Protein AF-A0A2D4FF39-F1 (afdb_monomer_lite)

Structure (mmCIF, N/CA/C/O backbone):
data_AF-A0A2D4FF39-F1
#
_entry.id   AF-A0A2D4FF39-F1
#
loop_
_atom_site.group_PDB
_atom_site.id
_atom_site.type_symbol
_atom_site.label_atom_id
_atom_site.label_alt_id
_atom_site.label_comp_id
_atom_site.label_asym_id
_atom_site.label_entity_id
_atom_site.label_seq_id
_atom_site.pdbx_PDB_ins_code
_atom_site.Cartn_x
_atom_site.Cartn_y
_atom_site.Cartn_z
_atom_site.occupancy
_atom_site.B_iso_or_equiv
_atom_site.auth_seq_id
_atom_site.auth_comp_id
_atom_site.auth_asym_id
_atom_site.auth_atom_id
_atom_site.pdbx_PDB_model_num
ATOM 1 N N . ASP A 1 1 ? 32.925 10.478 -16.847 1.00 73.31 1 ASP A N 1
ATOM 2 C CA . ASP A 1 1 ? 31.816 11.128 -17.567 1.00 73.31 1 ASP A CA 1
ATOM 3 C C . ASP A 1 1 ? 30.484 10.902 -16.828 1.00 73.31 1 ASP A C 1
ATOM 5 O O . ASP A 1 1 ? 29.995 9.779 -16.775 1.00 73.31 1 ASP A O 1
ATOM 9 N N . ARG A 1 2 ? 29.942 11.929 -16.147 1.00 81.75 2 ARG A N 1
ATOM 10 C CA . ARG A 1 2 ? 28.745 11.820 -15.269 1.00 81.75 2 ARG A CA 1
ATOM 11 C C . ARG A 1 2 ? 27.420 11.831 -16.035 1.00 81.75 2 ARG A C 1
ATOM 13 O O . ARG A 1 2 ? 26.413 11.395 -15.476 1.00 81.75 2 ARG A O 1
ATOM 20 N N . SER A 1 3 ? 27.384 12.368 -17.252 1.00 87.56 3 SER A N 1
ATOM 21 C CA . SER A 1 3 ? 26.170 12.416 -18.077 1.00 87.56 3 SER A CA 1
ATOM 22 C C . SER A 1 3 ? 25.870 11.037 -18.662 1.00 87.56 3 SER A C 1
ATOM 24 O O . SER A 1 3 ? 24.734 10.573 -18.560 1.00 87.56 3 SER A O 1
ATOM 26 N N . LEU A 1 4 ? 26.904 10.344 -19.148 1.00 90.94 4 LEU A N 1
ATOM 27 C CA . LEU A 1 4 ? 26.823 8.980 -19.669 1.00 90.94 4 LEU A CA 1
ATOM 28 C C . LEU A 1 4 ? 26.285 7.992 -18.620 1.00 90.94 4 LEU A C 1
ATOM 30 O O . LEU A 1 4 ? 25.346 7.247 -18.890 1.00 90.94 4 LEU A O 1
ATOM 34 N N . LEU A 1 5 ? 26.802 8.054 -17.387 1.00 89.25 5 LEU A N 1
ATOM 35 C CA . LEU A 1 5 ? 26.321 7.227 -16.274 1.00 89.25 5 LEU A CA 1
ATOM 36 C C . LEU A 1 5 ? 24.836 7.482 -15.964 1.00 89.25 5 LEU A C 1
ATOM 38 O O . LEU A 1 5 ? 24.069 6.549 -15.737 1.00 89.25 5 LEU A O 1
ATOM 42 N N . ARG A 1 6 ? 24.405 8.748 -15.987 1.00 89.62 6 ARG A N 1
ATOM 43 C CA . ARG A 1 6 ? 23.008 9.123 -15.719 1.00 89.62 6 ARG A CA 1
ATOM 44 C C . ARG A 1 6 ? 22.067 8.631 -16.821 1.00 89.62 6 ARG A C 1
ATOM 46 O O . ARG A 1 6 ? 20.959 8.193 -16.519 1.00 89.62 6 ARG A O 1
ATOM 53 N N . ALA A 1 7 ? 22.503 8.699 -18.079 1.00 90.81 7 ALA A N 1
ATOM 54 C CA . ALA A 1 7 ? 21.768 8.152 -19.214 1.00 90.81 7 ALA A CA 1
ATOM 55 C C . ALA A 1 7 ? 21.638 6.626 -19.102 1.00 90.81 7 ALA A C 1
ATOM 57 O O . ALA A 1 7 ? 20.535 6.100 -19.221 1.00 90.81 7 ALA A O 1
ATOM 58 N N . PHE A 1 8 ? 22.730 5.936 -18.764 1.00 92.44 8 PHE A N 1
ATOM 59 C CA . PHE A 1 8 ? 22.737 4.488 -18.567 1.00 92.44 8 PHE A CA 1
ATOM 60 C C . PHE A 1 8 ? 21.773 4.041 -17.458 1.00 92.44 8 PHE A C 1
ATOM 62 O O . PHE A 1 8 ? 20.947 3.158 -17.683 1.00 92.44 8 PHE A O 1
ATOM 69 N N . ILE A 1 9 ? 21.805 4.698 -16.291 1.00 93.38 9 ILE A N 1
ATOM 70 C CA . ILE A 1 9 ? 20.891 4.398 -15.176 1.00 93.38 9 ILE A CA 1
ATOM 71 C C . ILE A 1 9 ? 19.428 4.572 -15.601 1.00 93.38 9 ILE A C 1
ATOM 73 O O . ILE A 1 9 ? 18.595 3.721 -15.299 1.00 93.38 9 ILE A O 1
ATOM 77 N N . ARG A 1 10 ? 19.095 5.641 -16.337 1.00 92.69 10 ARG A N 1
ATOM 78 C CA . ARG A 1 10 ? 17.724 5.859 -16.831 1.00 92.69 10 ARG A CA 1
ATOM 79 C C . ARG A 1 10 ? 17.273 4.737 -17.761 1.00 92.69 10 ARG A C 1
ATOM 81 O O . ARG A 1 10 ? 16.187 4.201 -17.565 1.00 92.69 10 ARG A O 1
ATOM 88 N N . THR A 1 11 ? 18.108 4.357 -18.726 1.00 95.75 11 THR A N 1
ATOM 89 C CA . THR A 1 11 ? 17.808 3.256 -19.652 1.00 95.75 11 THR A CA 1
ATOM 90 C C . THR A 1 11 ? 17.615 1.939 -18.904 1.00 95.75 11 THR A C 1
ATOM 92 O O . THR A 1 11 ? 16.654 1.218 -19.163 1.00 95.75 11 THR A O 1
ATOM 95 N N . TYR A 1 12 ? 18.474 1.653 -17.926 1.00 93.44 12 TYR A N 1
ATOM 96 C CA . TYR A 1 12 ? 18.381 0.454 -17.097 1.00 93.44 12 TYR A CA 1
ATOM 97 C C . TYR A 1 12 ? 17.078 0.401 -16.285 1.00 93.44 12 TYR A C 1
ATOM 99 O O . TYR A 1 12 ? 16.386 -0.616 -16.283 1.00 93.44 12 TYR A O 1
ATOM 107 N N . LEU A 1 13 ? 16.682 1.512 -15.655 1.00 92.50 13 LEU A N 1
ATOM 108 C CA . LEU A 1 13 ? 15.427 1.591 -14.901 1.00 92.50 13 LEU A CA 1
ATOM 109 C C . LEU A 1 13 ? 14.193 1.413 -15.797 1.00 92.50 13 LEU A C 1
ATOM 111 O O . LEU A 1 13 ? 13.226 0.763 -15.392 1.00 92.50 13 LEU A O 1
ATOM 115 N N . VAL A 1 14 ? 14.225 1.948 -17.021 1.00 94.88 14 VAL A N 1
ATOM 116 C CA . VAL A 1 14 ? 13.168 1.719 -18.019 1.00 94.88 14 VAL A CA 1
ATOM 117 C C . VAL A 1 14 ? 13.114 0.243 -18.416 1.00 94.88 14 VAL A C 1
ATOM 119 O O . VAL A 1 14 ? 12.032 -0.339 -18.415 1.00 94.88 14 VAL A O 1
ATOM 122 N N . ALA A 1 15 ? 14.261 -0.387 -18.678 1.00 94.19 15 ALA A N 1
ATOM 123 C CA . ALA A 1 15 ? 14.330 -1.805 -19.024 1.00 94.19 15 ALA A CA 1
ATOM 124 C C . ALA A 1 15 ? 13.785 -2.703 -17.899 1.00 94.19 15 ALA A C 1
ATOM 126 O O . ALA A 1 15 ? 12.990 -3.603 -18.167 1.00 94.19 15 ALA A O 1
ATOM 127 N N . ILE A 1 16 ? 14.124 -2.415 -16.635 1.00 92.69 16 ILE A N 1
ATOM 128 C CA . ILE A 1 16 ? 13.558 -3.120 -15.474 1.00 92.69 16 ILE A CA 1
ATOM 129 C C . ILE A 1 16 ? 12.042 -2.958 -15.424 1.00 92.69 16 ILE A C 1
ATOM 131 O O . ILE A 1 16 ? 11.333 -3.937 -15.197 1.00 92.69 16 ILE A O 1
ATOM 135 N N . ARG A 1 17 ? 11.533 -1.734 -15.614 1.00 92.19 17 ARG A N 1
ATOM 136 C CA . ARG A 1 17 ? 10.088 -1.484 -15.601 1.00 92.19 17 ARG A CA 1
ATOM 137 C C . ARG A 1 17 ? 9.389 -2.333 -16.659 1.00 92.19 17 ARG A C 1
ATOM 139 O O . ARG A 1 17 ? 8.428 -3.018 -16.329 1.00 92.19 17 ARG A O 1
ATOM 146 N N . VAL A 1 18 ? 9.897 -2.330 -17.891 1.00 94.69 18 VAL A N 1
ATOM 147 C CA . VAL A 1 18 ? 9.340 -3.125 -18.995 1.00 94.69 18 VAL A CA 1
ATOM 148 C C . VAL A 1 18 ? 9.379 -4.617 -18.665 1.00 94.69 18 VAL A C 1
ATOM 150 O O . VAL A 1 18 ? 8.354 -5.286 -18.772 1.00 94.69 18 VAL A O 1
ATOM 153 N N . ALA A 1 19 ? 10.516 -5.133 -18.194 1.00 93.94 19 ALA A N 1
ATOM 154 C CA . ALA A 1 19 ? 10.659 -6.541 -17.831 1.00 93.94 19 ALA A CA 1
ATOM 155 C C . ALA A 1 19 ? 9.685 -6.958 -16.714 1.00 93.94 19 ALA A C 1
ATOM 157 O O . ALA A 1 19 ? 9.027 -7.994 -16.821 1.00 93.94 19 ALA A O 1
ATOM 158 N N . LYS A 1 20 ? 9.534 -6.127 -15.672 1.00 89.50 20 LYS A N 1
ATOM 159 C CA . LYS A 1 20 ? 8.567 -6.356 -14.587 1.00 89.50 20 LYS A CA 1
ATOM 160 C C . LYS A 1 20 ? 7.130 -6.359 -15.110 1.00 89.50 20 LYS A C 1
ATOM 162 O O . LYS A 1 20 ? 6.377 -7.269 -14.777 1.00 89.50 20 LYS A O 1
ATOM 167 N N . CYS A 1 21 ? 6.759 -5.387 -15.945 1.00 90.38 21 CYS A N 1
ATOM 168 C CA . CYS A 1 21 ? 5.430 -5.334 -16.555 1.00 90.38 21 CYS A CA 1
ATOM 169 C C . CYS A 1 21 ? 5.131 -6.602 -17.363 1.00 90.38 21 CYS A C 1
ATOM 171 O O . CYS A 1 21 ? 4.088 -7.212 -17.158 1.00 90.38 21 CYS A O 1
ATOM 173 N N . VAL A 1 22 ? 6.055 -7.043 -18.222 1.00 94.88 22 VAL A N 1
ATOM 174 C CA . VAL A 1 22 ? 5.888 -8.274 -19.015 1.00 94.88 22 VAL A CA 1
ATOM 175 C C . VAL A 1 22 ? 5.701 -9.495 -18.111 1.00 94.88 22 VAL A C 1
ATOM 177 O O . VAL A 1 22 ? 4.775 -10.278 -18.316 1.00 94.88 22 VAL A O 1
ATOM 180 N N . HIS A 1 23 ? 6.541 -9.640 -17.084 1.00 91.19 23 HIS A N 1
ATOM 181 C CA . HIS A 1 23 ? 6.488 -10.768 -16.157 1.00 91.19 23 HIS A CA 1
ATOM 182 C C . HIS A 1 23 ? 5.155 -10.855 -15.402 1.00 91.19 23 HIS A C 1
ATOM 184 O O . HIS A 1 23 ? 4.512 -11.906 -15.391 1.00 91.19 23 HIS A O 1
ATOM 190 N N . PHE A 1 24 ? 4.714 -9.754 -14.789 1.00 87.38 24 PHE A N 1
ATOM 191 C CA . PHE A 1 24 ? 3.484 -9.761 -14.001 1.00 87.38 24 PHE A CA 1
ATOM 192 C C . PHE A 1 24 ? 2.232 -9.860 -14.869 1.00 87.38 24 PHE A C 1
ATOM 194 O O . PHE A 1 24 ? 1.307 -10.569 -14.485 1.00 87.38 24 PHE A O 1
ATOM 201 N N . SER A 1 25 ? 2.214 -9.253 -16.059 1.00 91.00 25 SER A N 1
ATOM 202 C CA . SER A 1 25 ? 1.116 -9.447 -17.014 1.00 91.00 25 SER A CA 1
ATOM 203 C C . SER A 1 25 ? 0.972 -10.916 -17.418 1.00 91.00 25 SER A C 1
ATOM 205 O O . SER A 1 25 ? -0.142 -11.438 -17.433 1.00 91.00 25 SER A O 1
ATOM 207 N N . ALA A 1 26 ? 2.085 -11.615 -17.671 1.00 92.81 26 ALA A N 1
ATOM 208 C CA . ALA A 1 26 ? 2.062 -13.046 -17.969 1.00 92.81 26 ALA A CA 1
ATOM 209 C C . ALA A 1 26 ? 1.559 -13.885 -16.777 1.00 92.81 26 ALA A C 1
ATOM 211 O O . ALA A 1 26 ? 0.771 -14.812 -16.965 1.00 92.81 26 ALA A O 1
ATOM 212 N N . LEU A 1 27 ? 1.962 -13.546 -15.546 1.00 88.62 27 LEU A N 1
ATOM 213 C CA . LEU A 1 27 ? 1.478 -14.217 -14.334 1.00 88.62 27 LEU A CA 1
ATOM 214 C C . LEU A 1 27 ? -0.018 -13.992 -14.082 1.00 88.62 27 LEU A C 1
ATOM 216 O O . LEU A 1 27 ? -0.705 -14.930 -13.685 1.00 88.62 27 LEU A O 1
ATOM 220 N N . ILE A 1 28 ? -0.523 -12.777 -14.312 1.00 89.94 28 ILE A N 1
ATOM 221 C CA . ILE A 1 28 ? -1.949 -12.450 -14.173 1.00 89.94 28 ILE A CA 1
ATOM 222 C C . ILE A 1 28 ? -2.766 -13.244 -15.196 1.00 89.94 28 ILE A C 1
ATOM 224 O O . ILE A 1 28 ? -3.713 -13.921 -14.805 1.00 89.94 28 ILE A O 1
ATOM 228 N N . ALA A 1 29 ? -2.358 -13.235 -16.470 1.00 91.56 29 ALA A N 1
ATOM 229 C CA . ALA A 1 29 ? -3.029 -13.996 -17.526 1.00 91.56 29 ALA A CA 1
ATOM 230 C C . ALA A 1 29 ? -3.032 -15.509 -17.235 1.00 91.56 29 ALA A C 1
ATOM 232 O O . ALA A 1 29 ? -4.046 -16.182 -17.385 1.00 91.56 29 ALA A O 1
ATOM 233 N N . SER A 1 30 ? -1.918 -16.051 -16.732 1.00 89.19 30 SER A N 1
ATOM 234 C CA . SER A 1 30 ? -1.812 -17.463 -16.327 1.00 89.19 30 SER A CA 1
ATOM 235 C C . SER A 1 30 ? -2.722 -17.828 -15.140 1.00 89.19 30 SER A C 1
ATOM 237 O O . SER A 1 30 ? -3.105 -18.988 -14.972 1.00 89.19 30 SER A O 1
ATOM 239 N N . ALA A 1 31 ? -3.083 -16.849 -14.308 1.00 89.50 31 ALA A N 1
ATOM 240 C CA . ALA A 1 31 ? -3.871 -17.037 -13.095 1.00 89.50 31 ALA A CA 1
ATOM 241 C C . ALA A 1 31 ? -5.362 -16.679 -13.245 1.00 89.50 31 ALA A C 1
ATOM 243 O O . ALA A 1 31 ? -6.090 -16.803 -12.261 1.00 89.50 31 ALA A O 1
ATOM 244 N N . GLU A 1 32 ? -5.826 -16.273 -14.431 1.00 85.81 32 GLU A N 1
ATOM 245 C CA . GLU A 1 32 ? -7.163 -15.701 -14.677 1.00 85.81 32 GLU A CA 1
ATOM 246 C C . GLU A 1 32 ? -8.321 -16.563 -14.135 1.00 85.81 32 GLU A C 1
ATOM 248 O O . GLU A 1 32 ? -9.264 -16.052 -13.537 1.00 85.81 32 GLU A O 1
ATOM 253 N N . SER A 1 33 ? -8.209 -17.889 -14.236 1.00 89.44 33 SER A N 1
ATOM 254 C CA . SER A 1 33 ? -9.208 -18.852 -13.742 1.00 89.44 33 SER A CA 1
ATOM 255 C C . SER A 1 33 ? -8.946 -19.367 -12.318 1.00 89.44 33 SER A C 1
ATOM 257 O O . SER A 1 33 ? -9.626 -20.275 -11.838 1.00 89.44 33 SER A O 1
ATOM 259 N N . ARG A 1 34 ? -7.938 -18.827 -11.620 1.00 90.44 34 ARG A N 1
ATOM 260 C CA . ARG A 1 34 ? -7.455 -19.307 -10.314 1.00 90.44 34 ARG A CA 1
ATOM 261 C C . ARG A 1 34 ? -7.408 -18.152 -9.305 1.00 90.44 34 ARG A C 1
ATOM 263 O O . ARG A 1 34 ? -6.324 -17.622 -9.044 1.00 90.44 34 ARG A O 1
ATOM 270 N N . PRO A 1 35 ? -8.534 -17.819 -8.642 1.00 85.88 35 PRO A N 1
ATOM 271 C CA . PRO A 1 35 ? -8.635 -16.668 -7.738 1.00 85.88 35 PRO A CA 1
ATOM 272 C C . PRO A 1 35 ? -7.524 -16.610 -6.680 1.00 85.88 35 PRO A C 1
ATOM 274 O O . PRO A 1 35 ? -6.889 -15.578 -6.489 1.00 85.88 35 PRO A O 1
ATOM 277 N N . ALA A 1 36 ? -7.188 -17.741 -6.049 1.00 85.56 36 ALA A N 1
ATOM 278 C CA . ALA A 1 36 ? -6.113 -17.801 -5.053 1.00 85.56 36 ALA A CA 1
ATOM 279 C C . ALA A 1 36 ? -4.716 -17.471 -5.622 1.00 85.56 36 ALA A C 1
ATOM 281 O O . ALA A 1 36 ? -3.862 -16.956 -4.901 1.00 85.56 36 ALA A O 1
ATOM 282 N N . ALA A 1 37 ? -4.453 -17.787 -6.894 1.00 84.94 37 ALA A N 1
ATOM 283 C CA . ALA A 1 37 ? -3.199 -17.438 -7.557 1.00 84.94 37 ALA A CA 1
ATOM 284 C C . ALA A 1 37 ? -3.162 -15.948 -7.921 1.00 84.94 37 ALA A C 1
ATOM 286 O O . ALA A 1 37 ? -2.149 -15.303 -7.657 1.00 84.94 37 ALA A O 1
ATOM 287 N N . LEU A 1 38 ? -4.278 -15.392 -8.404 1.00 89.31 38 LEU A N 1
ATOM 288 C CA . LEU A 1 38 ? -4.435 -13.952 -8.632 1.00 89.31 38 LEU A CA 1
ATOM 289 C C . LEU A 1 38 ? -4.169 -13.148 -7.357 1.00 89.31 38 LEU A C 1
ATOM 291 O O . LEU A 1 38 ? -3.335 -12.250 -7.372 1.00 89.31 38 LEU A O 1
ATOM 295 N N . PHE A 1 39 ? -4.774 -13.524 -6.224 1.00 86.88 39 PHE A N 1
ATOM 296 C CA . PHE A 1 39 ? -4.525 -12.845 -4.947 1.00 86.88 39 PHE A CA 1
ATOM 297 C C . PHE A 1 39 ? -3.047 -12.868 -4.535 1.00 86.88 39 PHE A C 1
ATOM 299 O O . PHE A 1 39 ? -2.551 -11.879 -3.997 1.00 86.88 39 PHE A O 1
ATOM 306 N N . ARG A 1 40 ? -2.315 -13.958 -4.805 1.00 84.75 40 ARG A N 1
ATOM 307 C CA . ARG A 1 40 ? -0.866 -14.017 -4.546 1.00 84.75 40 ARG A CA 1
ATOM 308 C C . ARG A 1 40 ? -0.079 -13.081 -5.461 1.00 84.75 40 ARG A C 1
ATOM 310 O O . ARG A 1 40 ? 0.791 -12.376 -4.965 1.00 84.75 40 ARG A O 1
ATOM 317 N N . VAL A 1 41 ? -0.396 -13.048 -6.756 1.00 85.38 41 VAL A N 1
ATOM 318 C CA . VAL A 1 41 ? 0.267 -12.163 -7.730 1.00 85.38 41 VAL A CA 1
ATOM 319 C C . VAL A 1 41 ? 0.014 -10.693 -7.383 1.00 85.38 41 VAL A C 1
ATOM 321 O 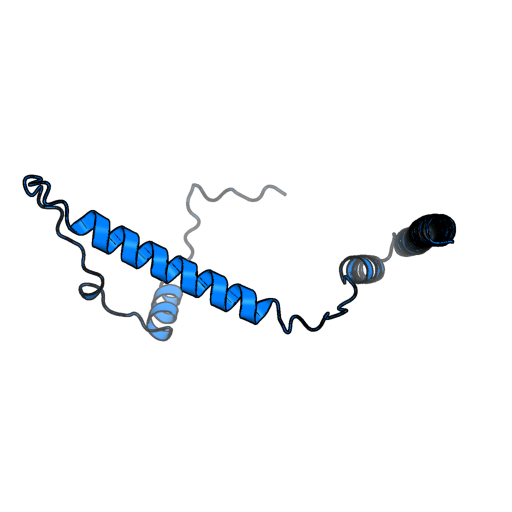O . VAL A 1 41 ? 0.965 -9.922 -7.271 1.00 85.38 41 VAL A O 1
ATOM 324 N N . THR A 1 42 ? -1.236 -10.320 -7.099 1.00 84.12 42 THR A N 1
ATOM 325 C CA . THR A 1 42 ? -1.608 -8.968 -6.658 1.00 84.12 42 THR A CA 1
ATOM 326 C C . THR A 1 42 ? -0.935 -8.600 -5.340 1.00 84.12 42 THR A C 1
ATOM 328 O O . THR A 1 42 ? -0.411 -7.499 -5.198 1.00 84.12 42 THR A O 1
ATOM 331 N N . ARG A 1 43 ? -0.859 -9.528 -4.378 1.00 82.75 43 ARG A N 1
ATOM 332 C CA . ARG A 1 43 ? -0.143 -9.286 -3.121 1.00 82.75 43 ARG A CA 1
ATOM 333 C C . ARG A 1 43 ? 1.351 -9.054 -3.341 1.00 82.75 43 ARG A C 1
ATOM 335 O O . ARG A 1 43 ? 1.904 -8.188 -2.680 1.00 82.75 43 ARG A O 1
ATOM 342 N N . SER A 1 44 ? 2.000 -9.784 -4.244 1.00 79.94 44 SER A N 1
ATOM 343 C CA . SER A 1 44 ? 3.416 -9.569 -4.576 1.00 79.94 44 SER A CA 1
ATOM 344 C C . SER A 1 44 ? 3.674 -8.241 -5.295 1.00 79.94 44 SER A C 1
ATOM 346 O O . SER A 1 44 ? 4.768 -7.705 -5.180 1.00 79.94 44 SER A O 1
ATOM 348 N N . LEU A 1 45 ? 2.680 -7.701 -6.006 1.00 79.62 45 LEU A N 1
ATOM 349 C CA . LEU A 1 45 ? 2.731 -6.359 -6.599 1.00 79.62 45 LEU A CA 1
ATOM 350 C C . LEU A 1 45 ? 2.542 -5.248 -5.557 1.00 79.62 45 LEU A C 1
ATOM 352 O O . LEU A 1 45 ? 3.167 -4.197 -5.659 1.00 79.62 45 LEU A O 1
ATOM 356 N N . LEU A 1 46 ? 1.664 -5.478 -4.576 1.00 80.06 46 LEU A N 1
ATOM 357 C CA . LEU A 1 46 ? 1.338 -4.519 -3.514 1.00 80.06 46 LEU A CA 1
ATOM 358 C C . LEU A 1 46 ? 2.324 -4.545 -2.349 1.00 80.06 46 LEU A C 1
ATOM 360 O O . LEU A 1 46 ? 2.479 -3.538 -1.662 1.00 80.06 46 LEU A O 1
ATOM 364 N N . LYS A 1 47 ? 3.000 -5.675 -2.124 1.00 70.50 47 LYS A N 1
ATOM 365 C CA . LYS A 1 47 ? 4.205 -5.717 -1.305 1.00 70.50 47 LYS A CA 1
ATOM 366 C C . LYS A 1 47 ? 5.288 -4.965 -2.069 1.00 70.50 47 LYS A C 1
ATOM 368 O O . LYS A 1 47 ? 6.104 -5.564 -2.765 1.00 70.50 47 LYS A O 1
ATOM 373 N N . GLY A 1 48 ? 5.270 -3.639 -1.935 1.00 58.91 48 GLY A N 1
ATOM 374 C CA . GLY A 1 48 ? 6.476 -2.848 -2.093 1.00 58.91 48 GLY A CA 1
ATOM 375 C C . GLY A 1 48 ? 7.570 -3.564 -1.320 1.00 58.91 48 GLY A C 1
ATOM 376 O O . GLY A 1 48 ? 7.316 -4.077 -0.229 1.00 58.91 48 GLY A O 1
ATOM 377 N N . GLU A 1 49 ? 8.727 -3.705 -1.953 1.00 51.31 49 GLU A N 1
ATOM 378 C CA . GLU A 1 49 ? 9.951 -4.137 -1.302 1.00 51.31 49 GLU A CA 1
ATOM 379 C C . GLU A 1 49 ? 9.962 -3.478 0.082 1.00 51.31 49 GLU A C 1
ATOM 381 O O . GLU A 1 49 ? 10.100 -2.259 0.178 1.00 51.31 49 GLU A O 1
ATOM 386 N N . GLU A 1 50 ? 9.751 -4.248 1.154 1.00 50.69 50 GLU A N 1
ATOM 387 C CA . GLU A 1 50 ? 10.104 -3.801 2.497 1.00 50.69 50 GLU A CA 1
ATOM 388 C C . GLU A 1 50 ? 11.634 -3.813 2.561 1.00 50.69 50 GLU A C 1
ATOM 390 O O . GLU A 1 50 ? 12.258 -4.484 3.375 1.00 50.69 50 GLU A O 1
ATOM 395 N N . VAL A 1 51 ? 12.267 -3.052 1.665 1.00 48.91 51 VAL A N 1
ATOM 396 C CA . VAL A 1 51 ? 13.466 -2.330 2.020 1.00 48.91 51 VAL A CA 1
ATOM 397 C C . VAL A 1 51 ? 12.953 -1.326 3.033 1.00 48.91 51 VAL A C 1
ATOM 399 O O . VAL A 1 51 ? 12.581 -0.201 2.705 1.00 48.91 51 VAL A O 1
ATOM 402 N N . GLY A 1 52 ? 12.864 -1.779 4.282 1.00 48.47 52 GLY A N 1
ATOM 403 C CA . GLY A 1 52 ? 13.062 -0.882 5.392 1.00 48.47 52 GLY A CA 1
ATOM 404 C C . GLY A 1 52 ? 14.416 -0.242 5.142 1.00 48.47 52 GLY A C 1
ATOM 405 O O . GLY A 1 52 ? 15.447 -0.777 5.541 1.00 48.47 52 GLY A O 1
ATOM 406 N N . GLU A 1 53 ? 14.425 0.888 4.431 1.00 52.34 53 GLU A N 1
ATOM 407 C CA . GLU A 1 53 ? 15.441 1.881 4.708 1.00 52.34 53 GLU A CA 1
ATOM 408 C C . GLU A 1 53 ? 15.445 2.018 6.228 1.00 52.34 53 GLU A C 1
ATOM 410 O O . GLU A 1 53 ? 14.360 2.094 6.822 1.00 52.34 53 GLU A O 1
ATOM 415 N N . PRO A 1 54 ? 16.612 2.008 6.886 1.00 49.69 54 PRO A N 1
ATOM 416 C CA . PRO A 1 54 ? 16.661 2.427 8.266 1.00 49.69 54 PRO A CA 1
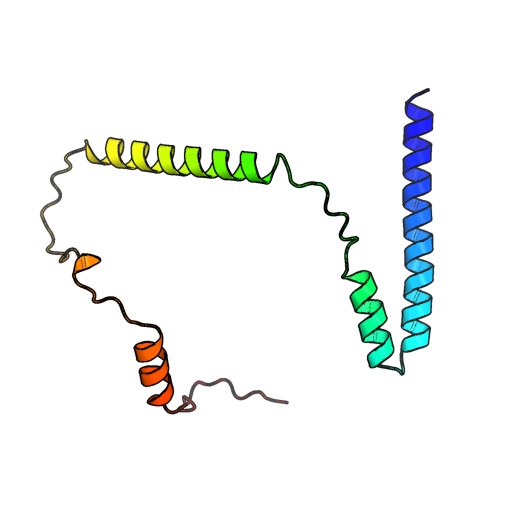ATOM 417 C C . PRO A 1 54 ? 16.028 3.819 8.294 1.00 49.69 54 PRO A C 1
ATOM 419 O O . PRO A 1 54 ? 16.632 4.794 7.861 1.00 49.69 54 PRO A O 1
ATOM 422 N N . LEU A 1 55 ? 14.792 3.925 8.783 1.00 55.62 55 LEU A N 1
ATOM 423 C CA . LEU A 1 55 ? 14.136 5.208 9.043 1.00 55.62 55 LEU A CA 1
ATOM 424 C C . LEU A 1 55 ? 14.804 5.929 10.227 1.00 55.62 55 LEU A C 1
ATOM 426 O O . LEU A 1 55 ? 14.271 6.912 10.732 1.00 55.62 55 LEU A O 1
ATOM 430 N N . GLN A 1 56 ? 15.961 5.429 10.662 1.00 55.25 56 GLN A N 1
ATOM 431 C CA . GLN A 1 56 ? 16.855 6.028 11.623 1.00 55.25 56 GLN A CA 1
ATOM 432 C C . GLN A 1 56 ? 17.340 7.365 11.059 1.00 55.25 56 GLN A C 1
ATOM 434 O O . GLN A 1 56 ? 18.064 7.412 10.066 1.00 55.25 56 GLN A O 1
ATOM 439 N N . GLY A 1 57 ? 16.855 8.447 11.656 1.00 59.62 57 GLY A N 1
ATOM 440 C CA . GLY A 1 57 ? 16.999 9.818 11.184 1.00 59.62 57 GLY A CA 1
ATOM 441 C C . GLY A 1 57 ? 15.646 10.474 10.913 1.00 59.62 57 GLY A C 1
ATOM 442 O O . GLY A 1 57 ? 15.372 11.538 11.453 1.00 59.62 57 GLY A O 1
ATOM 443 N N . ARG A 1 58 ? 14.746 9.830 10.150 1.00 67.81 58 ARG A N 1
ATOM 444 C CA . ARG A 1 58 ? 13.443 10.437 9.799 1.00 67.81 58 ARG A CA 1
ATOM 445 C C . ARG A 1 58 ? 12.459 10.446 10.964 1.00 67.81 58 ARG A C 1
ATOM 447 O O . ARG A 1 58 ? 11.667 11.377 11.074 1.00 67.81 58 ARG A O 1
ATOM 454 N N . ALA A 1 59 ? 12.461 9.402 11.793 1.00 77.38 59 ALA A N 1
ATOM 455 C CA . ALA A 1 59 ? 11.559 9.324 12.939 1.00 77.38 59 ALA A CA 1
ATOM 456 C C . ALA A 1 59 ? 11.944 10.357 14.005 1.00 77.38 59 ALA A C 1
ATOM 458 O O . ALA A 1 59 ? 11.080 11.051 14.529 1.00 77.38 59 ALA A O 1
ATOM 459 N N . GLU A 1 60 ? 13.238 10.510 14.270 1.00 85.38 60 GLU A N 1
ATOM 460 C CA . GLU A 1 60 ? 13.774 11.493 15.207 1.00 85.38 60 GLU A CA 1
ATOM 461 C C . GLU A 1 60 ? 13.559 12.927 14.701 1.00 85.38 60 GLU A C 1
ATOM 463 O O . GLU A 1 60 ? 13.096 13.776 15.460 1.00 85.38 60 GLU A O 1
ATOM 468 N N . GLU A 1 61 ? 13.793 13.189 13.409 1.00 84.06 61 GLU A N 1
ATOM 469 C CA . GLU A 1 61 ? 13.470 14.475 12.771 1.00 84.06 61 GLU A CA 1
ATOM 470 C C . GLU A 1 61 ? 11.971 14.792 12.843 1.00 84.06 61 GLU A C 1
ATOM 472 O O . GLU A 1 61 ? 11.587 15.928 13.120 1.00 84.06 61 GLU A O 1
ATOM 477 N N . PHE A 1 62 ? 11.109 13.793 12.639 1.00 85.62 62 PHE A N 1
ATOM 478 C CA . PHE A 1 62 ? 9.661 13.956 12.750 1.00 85.62 62 PHE A CA 1
ATOM 479 C C . PHE A 1 62 ? 9.217 14.238 14.190 1.00 85.62 62 PHE A C 1
ATOM 481 O O . PHE A 1 62 ? 8.386 15.118 14.415 1.00 85.62 62 PHE A O 1
ATOM 488 N N . VAL A 1 63 ? 9.789 13.538 15.174 1.00 89.81 63 VAL A N 1
ATOM 489 C CA . VAL A 1 63 ? 9.529 13.778 16.602 1.00 89.81 63 VAL A CA 1
ATOM 490 C C . VAL A 1 63 ? 9.976 15.183 17.003 1.00 89.81 63 VAL A C 1
ATOM 492 O O . VAL A 1 63 ? 9.233 15.879 17.701 1.00 89.81 63 VAL A O 1
ATOM 495 N N . GLN A 1 64 ? 11.143 15.626 16.531 1.00 90.56 64 GLN A N 1
ATOM 496 C CA . GLN A 1 64 ? 11.634 16.977 16.791 1.00 90.56 64 GLN A CA 1
ATOM 497 C C . GLN A 1 64 ? 10.724 18.026 16.143 1.00 90.56 64 GLN A C 1
ATOM 499 O O . GLN A 1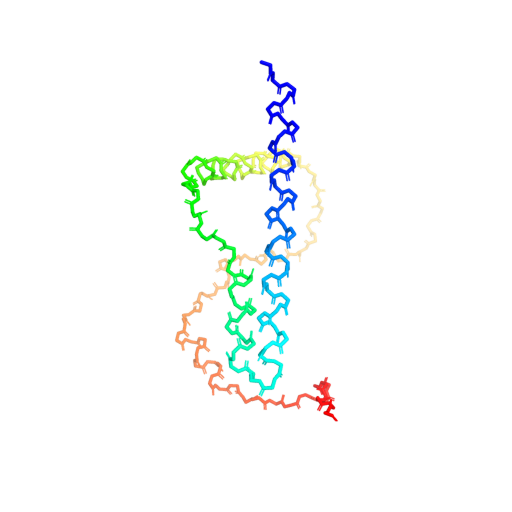 64 ? 10.252 18.928 16.828 1.00 90.56 64 GLN A O 1
ATOM 504 N N . PHE A 1 65 ? 10.378 17.852 14.865 1.00 91.88 65 PHE A N 1
ATOM 505 C CA . PHE A 1 65 ? 9.457 18.736 14.150 1.00 91.88 65 PHE A CA 1
ATOM 506 C C . PHE A 1 65 ? 8.095 18.856 14.849 1.00 91.88 65 PHE A C 1
ATOM 508 O O . PHE A 1 65 ? 7.565 19.959 14.999 1.00 91.88 65 PHE A O 1
ATOM 515 N N . LEU A 1 66 ? 7.520 17.736 15.300 1.00 93.44 66 LEU A N 1
ATOM 516 C CA . LEU A 1 66 ? 6.259 17.747 16.041 1.00 93.44 66 LEU A CA 1
ATOM 517 C C . LEU A 1 66 ? 6.391 18.474 17.381 1.00 93.44 66 LEU A C 1
ATOM 519 O O . LEU A 1 66 ? 5.510 19.258 17.736 1.00 93.44 66 LEU A O 1
ATOM 523 N N . SER A 1 67 ? 7.483 18.243 18.108 1.00 95.31 67 SER A N 1
ATOM 524 C CA . SER A 1 67 ? 7.745 18.892 19.398 1.00 95.31 67 SER A CA 1
ATOM 525 C C . SER A 1 67 ? 7.890 20.408 19.244 1.00 95.31 67 SER A C 1
ATOM 527 O O . SER A 1 67 ? 7.276 21.171 19.996 1.00 95.31 67 SER A O 1
ATOM 529 N N . ASP A 1 68 ? 8.621 20.848 18.219 1.00 95.44 68 ASP A N 1
ATOM 530 C CA . ASP A 1 68 ? 8.791 22.262 17.883 1.00 95.44 68 ASP A CA 1
ATOM 531 C C . ASP A 1 68 ? 7.444 22.891 17.507 1.00 95.44 68 ASP A C 1
ATOM 533 O O . ASP A 1 68 ? 7.096 23.973 17.984 1.00 95.44 68 ASP A O 1
ATOM 537 N N . LYS A 1 69 ? 6.624 22.186 16.714 1.00 95.19 69 LYS A N 1
ATOM 538 C CA . LYS A 1 69 ? 5.302 22.672 16.303 1.00 95.19 69 LYS A CA 1
ATOM 539 C C . LYS A 1 69 ? 4.330 22.799 17.478 1.00 95.19 69 LYS A C 1
ATOM 541 O O . LYS A 1 69 ? 3.606 23.790 17.549 1.00 95.19 69 LYS A O 1
ATOM 546 N N . ILE A 1 70 ? 4.319 21.834 18.400 1.00 95.31 70 ILE A N 1
ATOM 547 C CA . ILE A 1 70 ? 3.508 21.888 19.628 1.00 95.31 70 ILE A CA 1
ATOM 548 C C . ILE A 1 70 ? 3.948 23.061 20.506 1.00 95.31 70 ILE A C 1
ATOM 550 O O . ILE A 1 70 ? 3.099 23.786 21.024 1.00 95.31 70 ILE A O 1
ATOM 554 N N . THR A 1 71 ? 5.258 23.266 20.650 1.00 95.38 71 THR A N 1
ATOM 555 C CA . THR A 1 71 ? 5.811 24.383 21.427 1.00 95.38 71 THR A CA 1
ATOM 556 C C . THR A 1 71 ? 5.396 25.719 20.824 1.00 95.38 71 THR A C 1
ATOM 558 O O . THR A 1 71 ? 4.858 26.557 21.541 1.00 95.38 71 THR A O 1
ATOM 561 N N . GLN A 1 72 ? 5.527 25.878 19.503 1.00 94.12 72 GLN A N 1
ATOM 562 C CA . GLN A 1 72 ? 5.083 27.080 18.798 1.00 94.12 72 GLN A CA 1
ATOM 563 C C . GLN A 1 72 ? 3.592 27.357 19.016 1.00 94.12 72 GLN A C 1
ATOM 565 O O . GLN A 1 72 ? 3.226 28.477 19.345 1.00 94.12 72 GLN A O 1
ATOM 570 N N . ILE A 1 73 ? 2.731 26.340 18.883 1.00 91.62 73 ILE A N 1
ATOM 571 C CA . ILE A 1 73 ? 1.282 26.494 19.089 1.00 91.62 73 ILE A CA 1
ATOM 572 C C . ILE A 1 73 ? 0.975 26.950 20.519 1.00 91.62 73 ILE A C 1
ATOM 574 O O . ILE A 1 73 ? 0.135 27.827 20.706 1.00 91.62 73 ILE A O 1
ATOM 578 N N . ARG A 1 74 ? 1.652 26.381 21.526 1.00 91.38 74 ARG A N 1
ATOM 579 C CA . ARG A 1 74 ? 1.491 26.796 22.929 1.00 91.38 74 ARG A CA 1
ATOM 580 C C . ARG A 1 74 ? 1.921 28.245 23.131 1.00 91.38 74 ARG A C 1
ATOM 582 O O . ARG A 1 74 ? 1.154 29.019 23.683 1.00 91.38 74 ARG A O 1
ATOM 589 N N . THR A 1 75 ? 3.087 28.633 22.614 1.00 89.38 75 THR A N 1
ATOM 590 C CA . THR A 1 75 ? 3.569 30.018 22.696 1.00 89.38 75 THR A CA 1
ATOM 591 C C . THR A 1 75 ? 2.642 30.997 21.979 1.00 89.38 75 THR A C 1
ATOM 593 O O . THR A 1 75 ? 2.371 32.069 22.516 1.00 89.38 75 THR A O 1
ATOM 596 N N . ASP A 1 76 ? 2.122 30.642 20.804 1.00 87.50 76 ASP A N 1
ATOM 597 C CA . ASP A 1 76 ? 1.175 31.474 20.056 1.00 87.50 76 ASP A CA 1
ATOM 598 C C . ASP A 1 76 ? -0.145 31.633 20.824 1.00 87.50 76 ASP A C 1
ATOM 600 O O . ASP A 1 76 ? -0.669 32.743 20.919 1.00 87.50 76 ASP A O 1
ATOM 604 N N . LEU A 1 77 ? -0.667 30.553 21.418 1.00 82.81 77 LEU A N 1
ATOM 605 C CA . LEU A 1 77 ? -1.860 30.583 22.271 1.00 82.81 77 LEU A CA 1
ATOM 606 C C . LEU A 1 77 ? -1.648 31.457 23.510 1.00 82.81 77 LEU A C 1
ATOM 608 O O . LEU A 1 77 ? -2.456 32.350 23.765 1.00 82.81 77 LEU A O 1
ATOM 612 N N . ASP A 1 78 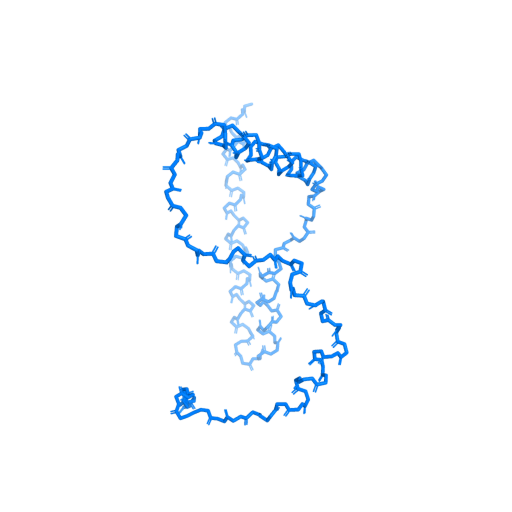? -0.547 31.251 24.231 1.00 77.19 78 ASP A N 1
ATOM 613 C CA . ASP A 1 78 ? -0.205 32.015 25.434 1.00 77.19 78 ASP A CA 1
ATOM 614 C C . ASP A 1 78 ? 0.009 33.503 25.108 1.00 77.19 78 ASP A C 1
ATOM 616 O O . ASP A 1 78 ? -0.419 34.380 25.857 1.00 77.19 78 ASP A O 1
ATOM 620 N N . SER A 1 79 ? 0.598 33.805 23.947 1.00 71.06 79 SER A N 1
ATOM 621 C CA . SER A 1 79 ? 0.782 35.179 23.461 1.00 71.06 79 SER A CA 1
ATOM 622 C C . SER A 1 79 ? -0.547 35.824 23.066 1.00 71.06 79 SER A C 1
ATOM 624 O O . SER A 1 79 ? -0.786 36.990 23.378 1.00 71.06 79 SER A O 1
ATOM 626 N N . THR A 1 80 ? -1.447 35.067 22.433 1.00 61.78 80 THR A N 1
ATOM 627 C CA . THR A 1 80 ? -2.785 35.539 22.040 1.00 61.78 80 THR A CA 1
ATOM 628 C C . THR A 1 80 ? -3.675 35.787 23.263 1.00 61.78 80 THR A C 1
ATOM 630 O O . THR A 1 80 ? -4.487 36.711 23.262 1.00 61.78 80 THR A O 1
ATOM 633 N N . TRP A 1 81 ? -3.479 35.024 24.343 1.00 56.06 81 TRP A N 1
ATOM 634 C CA . TRP A 1 81 ? -4.213 35.172 25.603 1.00 56.06 81 TRP A CA 1
ATOM 635 C C . TRP A 1 81 ? -3.887 36.468 26.367 1.00 56.06 81 TRP A C 1
ATOM 637 O O . TRP A 1 81 ? -4.678 36.912 27.196 1.00 56.06 81 TRP A O 1
ATOM 647 N N . THR A 1 82 ? -2.761 37.130 26.073 1.00 53.50 82 THR A N 1
ATOM 648 C CA . THR A 1 82 ? -2.413 38.416 26.711 1.00 53.50 82 THR A CA 1
ATOM 649 C C . THR A 1 82 ? -3.238 39.610 26.213 1.00 53.50 82 THR A C 1
ATOM 651 O O . THR A 1 82 ? -3.159 40.693 26.794 1.00 53.50 82 THR A O 1
ATOM 654 N N . VAL A 1 83 ? -4.076 39.432 25.184 1.00 54.59 83 VAL A N 1
ATOM 655 C CA . VAL A 1 83 ? -5.046 40.449 24.764 1.00 54.59 83 VAL A CA 1
ATOM 656 C C . VAL A 1 83 ? -6.343 40.241 25.540 1.00 54.59 83 VAL A C 1
ATOM 658 O O . VAL A 1 83 ? -7.229 39.493 25.131 1.00 54.59 83 VAL A O 1
ATOM 661 N N . THR A 1 84 ? -6.459 40.944 26.66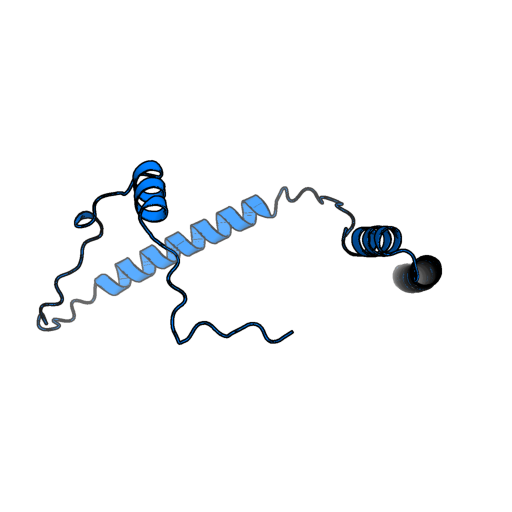7 1.00 52.88 84 THR A N 1
ATOM 662 C CA . THR A 1 84 ? -7.707 41.143 27.411 1.00 52.88 84 THR A CA 1
ATOM 663 C C . THR A 1 84 ? -8.711 41.899 26.536 1.00 52.88 84 THR A C 1
ATOM 665 O O . THR A 1 84 ? -8.893 43.107 26.662 1.00 52.88 84 THR A O 1
ATOM 668 N N . ALA A 1 85 ? -9.362 41.201 25.611 1.00 49.22 85 ALA A N 1
ATOM 669 C CA . ALA A 1 85 ? -10.617 41.659 25.050 1.00 49.22 85 ALA A CA 1
ATOM 670 C C . ALA A 1 85 ? -11.697 41.304 26.073 1.00 49.22 85 ALA A C 1
ATOM 672 O O . ALA A 1 85 ? -12.046 40.134 26.234 1.00 49.22 85 ALA A O 1
ATOM 673 N N . GLU A 1 86 ? -12.187 42.311 26.800 1.00 54.22 86 GLU A N 1
ATOM 674 C CA . GLU A 1 86 ? -13.411 42.223 27.596 1.00 54.22 86 GLU A CA 1
ATOM 675 C C . GLU A 1 86 ? -14.579 41.827 26.680 1.00 54.22 86 GLU A C 1
ATOM 677 O O . GLU A 1 86 ? -15.317 42.663 26.165 1.00 54.22 86 GLU A O 1
ATOM 682 N N . MET A 1 87 ? -14.736 40.531 26.430 1.00 49.09 87 MET A N 1
ATOM 683 C CA . MET A 1 87 ? -15.945 39.988 25.837 1.00 49.09 87 MET A CA 1
ATOM 684 C C . MET A 1 87 ? -16.931 39.743 26.983 1.00 49.09 87 MET A C 1
ATOM 686 O O . MET A 1 87 ? -16.610 38.984 27.907 1.00 49.09 87 MET A O 1
ATOM 690 N N . PRO A 1 88 ? -18.114 40.387 26.978 1.00 44.00 88 PRO A N 1
ATOM 691 C CA . PRO A 1 88 ? -19.123 40.160 27.999 1.00 44.00 88 PRO A CA 1
ATOM 692 C C . PRO A 1 88 ? -19.468 38.673 28.008 1.00 44.00 88 PRO A C 1
ATOM 694 O O . PRO A 1 88 ? -19.811 38.104 26.973 1.00 44.00 88 PRO A O 1
ATOM 697 N N . ARG A 1 89 ? -19.325 38.051 29.185 1.00 46.50 89 ARG A N 1
ATOM 698 C CA . ARG A 1 89 ? -19.603 36.634 29.434 1.00 46.50 89 ARG A CA 1
ATOM 699 C C . ARG A 1 89 ? -21.019 36.286 28.974 1.00 46.50 89 ARG A C 1
ATOM 701 O O . ARG A 1 89 ? -21.965 36.349 29.756 1.00 46.50 89 ARG A O 1
ATOM 708 N N . ALA A 1 90 ? -21.163 35.855 27.728 1.00 47.50 90 ALA A N 1
ATOM 709 C CA . ALA A 1 90 ? -22.184 34.884 27.404 1.00 47.50 90 ALA A CA 1
ATOM 710 C C . ALA A 1 90 ? -21.781 33.622 28.166 1.00 47.50 90 ALA A C 1
ATOM 712 O O . ALA A 1 90 ? -20.672 33.117 27.997 1.00 47.50 90 ALA A O 1
ATOM 713 N N . SER A 1 91 ? -22.648 33.188 29.073 1.00 54.56 91 SER A N 1
ATOM 714 C CA . SER A 1 91 ? -22.528 31.985 29.887 1.00 54.56 91 SER A CA 1
ATOM 715 C C . SER A 1 91 ? -22.514 30.733 29.006 1.00 54.56 91 SER A C 1
ATOM 717 O O . SER A 1 91 ? -23.468 29.960 28.970 1.00 54.56 91 SER A O 1
ATOM 719 N N . LEU A 1 92 ? -21.442 30.540 28.250 1.00 54.91 92 LEU A N 1
ATOM 720 C CA . LEU A 1 92 ? -21.035 29.225 27.809 1.00 54.91 92 LEU A CA 1
ATOM 721 C C . LEU A 1 92 ? -20.419 28.607 29.052 1.00 54.91 92 LEU A C 1
ATOM 723 O O . LEU A 1 92 ? -19.302 28.962 29.426 1.00 54.91 92 LEU A O 1
ATOM 727 N N . ASN A 1 93 ? -21.191 27.766 29.743 1.00 60.72 93 ASN A N 1
ATOM 728 C CA . ASN A 1 93 ? -20.639 26.864 30.744 1.00 60.72 93 ASN A CA 1
ATOM 729 C C . ASN A 1 93 ? -19.443 26.191 30.071 1.00 60.72 93 ASN A C 1
ATOM 731 O O . ASN A 1 93 ? -19.629 25.436 29.116 1.00 60.72 93 ASN A O 1
ATOM 735 N N . GLN A 1 94 ? -18.229 26.571 30.474 1.00 60.47 94 GLN A N 1
ATOM 736 C CA . GLN A 1 94 ? -17.011 25.909 30.040 1.00 60.47 94 GLN A CA 1
ATOM 737 C C . GLN A 1 94 ? -17.175 24.465 30.479 1.00 60.47 94 GLN A C 1
ATOM 739 O O . GLN A 1 94 ? -17.047 24.175 31.660 1.00 60.47 94 GLN A O 1
ATOM 744 N N . ILE A 1 95 ? -17.552 23.595 29.545 1.00 63.50 95 ILE A N 1
ATOM 745 C CA . ILE A 1 95 ? -17.584 22.163 29.792 1.00 63.50 95 ILE A CA 1
ATOM 746 C C . ILE A 1 95 ? -16.122 21.787 29.999 1.00 63.50 95 ILE A C 1
ATOM 748 O O . ILE A 1 95 ? -15.333 21.816 29.048 1.00 63.50 95 ILE A O 1
ATOM 752 N N . PHE A 1 96 ? -15.743 21.555 31.250 1.00 68.06 96 PHE A N 1
ATOM 753 C CA . PHE A 1 96 ? -14.381 21.196 31.582 1.00 68.06 96 PHE A CA 1
ATOM 754 C C . PHE A 1 96 ? -14.233 19.699 31.333 1.00 68.06 96 PHE A C 1
ATOM 756 O O . PHE A 1 96 ? -15.144 18.918 31.600 1.00 68.06 96 PHE A O 1
ATOM 763 N N . TRP A 1 97 ? -13.092 19.271 30.801 1.00 62.69 97 TRP A N 1
ATOM 764 C CA . TRP A 1 97 ? -12.848 17.839 30.595 1.00 62.69 97 TRP A CA 1
ATOM 765 C C . TRP A 1 97 ? -12.885 17.048 31.913 1.00 62.69 97 TRP A C 1
ATOM 767 O O . TRP A 1 97 ? -13.215 15.867 31.893 1.00 62.69 97 TRP A O 1
ATOM 777 N N . ASP A 1 98 ? -12.643 17.722 33.040 1.00 74.75 98 ASP A N 1
ATOM 778 C CA . ASP A 1 98 ? -12.739 17.167 34.396 1.00 74.75 98 ASP A CA 1
ATOM 779 C C . ASP A 1 98 ? -14.190 16.926 34.860 1.00 74.75 98 ASP A C 1
ATOM 781 O O . ASP A 1 98 ? -14.397 16.247 35.863 1.00 74.75 98 ASP A O 1
ATOM 785 N N . ASP A 1 99 ? -15.195 17.438 34.138 1.00 80.00 99 ASP A N 1
ATOM 786 C CA . ASP A 1 99 ? -16.614 17.168 34.420 1.00 80.00 99 ASP A CA 1
ATOM 787 C C . ASP A 1 99 ? -17.058 15.788 33.897 1.00 80.00 99 ASP A C 1
ATOM 789 O O . ASP A 1 99 ? -18.170 15.337 34.186 1.00 80.00 99 ASP A O 1
ATOM 793 N N . PHE A 1 100 ? -16.213 15.110 33.109 1.00 81.44 100 PHE A N 1
ATOM 794 C CA . PHE A 1 100 ? -16.483 13.777 32.581 1.00 81.44 100 PHE A CA 1
ATOM 795 C C . PHE A 1 100 ? -15.724 12.704 33.356 1.00 81.44 100 PHE A C 1
ATOM 797 O O . PHE A 1 100 ? -14.517 12.788 33.577 1.00 81.44 100 PHE A O 1
ATOM 804 N N . GLU A 1 101 ? -16.425 11.626 33.696 1.00 84.50 101 GLU A N 1
ATOM 805 C CA . GLU A 1 101 ? -15.795 10.433 34.248 1.00 84.50 101 GLU A CA 1
ATOM 806 C C . GLU A 1 101 ? -15.142 9.597 33.138 1.00 84.50 101 GLU A C 1
ATOM 808 O O . GLU A 1 101 ? -15.709 9.383 32.061 1.00 84.50 101 GLU A O 1
ATOM 813 N N . PHE A 1 102 ? -13.937 9.094 33.410 1.00 80.31 102 PHE A N 1
ATOM 814 C CA . PHE A 1 102 ? -13.262 8.160 32.517 1.00 80.31 102 PHE A CA 1
ATOM 815 C C . PHE A 1 102 ? -13.997 6.823 32.496 1.00 80.31 102 PHE A C 1
ATOM 817 O O . PHE A 1 102 ? -14.200 6.198 33.534 1.00 80.31 102 PHE A O 1
ATOM 824 N N . VAL A 1 103 ? -14.319 6.348 31.296 1.00 86.50 103 VAL A N 1
ATOM 825 C CA . VAL A 1 103 ? -14.952 5.044 31.099 1.00 86.50 103 VAL A CA 1
ATOM 826 C C . VAL A 1 103 ? -13.874 3.981 30.901 1.00 86.50 103 VAL A C 1
ATOM 828 O O . VAL A 1 103 ? -12.958 4.135 30.088 1.00 86.50 103 VAL A O 1
ATOM 831 N N . THR A 1 104 ? -13.980 2.875 31.631 1.00 90.06 104 THR A N 1
ATOM 832 C CA . THR A 1 104 ? -13.096 1.718 31.465 1.00 90.06 104 THR A CA 1
ATOM 833 C C . THR A 1 104 ? -13.514 0.875 30.253 1.00 90.06 104 THR A C 1
ATOM 835 O O . THR A 1 104 ? -14.701 0.798 29.928 1.00 90.06 104 THR A O 1
ATOM 838 N N . PRO A 1 105 ? -12.589 0.142 29.605 1.00 86.81 105 PRO A N 1
ATOM 839 C CA . PRO A 1 105 ? -12.935 -0.739 28.483 1.00 86.81 105 PRO A CA 1
ATOM 840 C C . PRO A 1 105 ? -14.057 -1.739 28.808 1.00 86.81 105 PRO A C 1
ATOM 842 O O . PRO A 1 105 ? -14.929 -1.994 27.987 1.00 86.81 105 PRO A O 1
ATOM 845 N N . LYS A 1 106 ? -14.100 -2.235 30.050 1.00 90.94 106 LYS A N 1
ATOM 846 C CA . LYS A 1 106 ? -15.130 -3.171 30.520 1.00 90.94 106 LYS A CA 1
ATOM 847 C C . LYS A 1 106 ? -16.529 -2.548 30.564 1.00 90.94 106 LYS A C 1
ATOM 849 O O . LYS A 1 106 ? -17.520 -3.242 30.346 1.00 90.94 106 LYS A O 1
ATOM 854 N N . GLU A 1 107 ? -16.624 -1.259 30.876 1.00 89.75 107 GLU A N 1
ATOM 855 C CA . GLU A 1 107 ? -17.889 -0.518 30.866 1.00 89.75 107 GLU A CA 1
ATOM 856 C C . GLU A 1 107 ? -18.359 -0.246 29.440 1.00 89.75 107 GLU A C 1
ATOM 858 O O . GLU A 1 107 ? -19.553 -0.373 29.172 1.00 89.75 107 GLU A O 1
ATOM 863 N N . VAL A 1 108 ? -17.426 0.018 28.519 1.00 87.50 108 VAL A N 1
ATOM 864 C CA . VAL A 1 108 ? -17.721 0.106 27.082 1.00 87.50 108 VAL A CA 1
ATOM 865 C C . VAL A 1 108 ? -18.254 -1.230 26.567 1.00 87.50 108 VAL A C 1
ATOM 867 O O . VAL A 1 108 ? -19.331 -1.260 25.980 1.00 87.50 108 VAL A O 1
ATOM 870 N N . ASP A 1 109 ? -17.576 -2.343 26.852 1.00 87.69 109 ASP A N 1
ATOM 871 C CA . ASP A 1 109 ? -18.011 -3.680 26.425 1.00 87.69 109 ASP A CA 1
ATOM 872 C C . ASP A 1 109 ? -19.393 -4.038 26.985 1.00 87.69 109 ASP A C 1
ATOM 874 O O . ASP A 1 109 ? -20.245 -4.585 26.281 1.00 87.69 109 ASP A O 1
ATOM 878 N N . LYS A 1 110 ? -19.652 -3.686 28.252 1.00 90.56 110 LYS A N 1
ATOM 879 C CA . LYS A 1 110 ? -20.962 -3.867 28.884 1.00 90.56 110 LYS A CA 1
ATOM 880 C C . LYS A 1 110 ? -22.035 -3.020 28.199 1.00 90.56 110 LYS A C 1
ATOM 882 O O . LYS A 1 110 ? -23.125 -3.529 27.958 1.00 90.56 110 LYS A O 1
ATOM 887 N N . ALA A 1 111 ? -21.747 -1.756 27.889 1.00 88.19 111 ALA A N 1
ATOM 888 C CA . ALA A 1 111 ? -22.672 -0.874 27.181 1.00 88.19 111 ALA A CA 1
ATOM 889 C C . ALA A 1 111 ? -22.979 -1.406 25.777 1.00 88.19 111 ALA A C 1
ATOM 891 O O . ALA A 1 111 ? -24.146 -1.576 25.435 1.00 88.19 111 ALA A O 1
ATOM 892 N N . MET A 1 112 ? -21.947 -1.776 25.017 1.00 84.44 112 MET A N 1
ATOM 893 C CA . MET A 1 112 ? -22.077 -2.359 23.681 1.00 84.44 112 MET A CA 1
ATOM 894 C C . MET A 1 112 ? -22.855 -3.679 23.700 1.00 84.44 112 MET A C 1
ATOM 896 O O . MET A 1 112 ? -23.676 -3.914 22.820 1.00 84.44 112 MET A O 1
ATOM 900 N N . GLY A 1 113 ? -22.663 -4.518 24.723 1.00 85.31 113 GLY A N 1
ATOM 901 C CA . GLY A 1 113 ? -23.427 -5.755 24.903 1.00 85.31 113 GLY A CA 1
ATOM 902 C C . GLY A 1 113 ? -24.901 -5.540 25.268 1.00 85.31 113 GLY A C 1
ATOM 903 O O . GLY A 1 113 ? -25.723 -6.419 25.019 1.00 85.31 113 GLY A O 1
ATOM 904 N N . MET A 1 114 ? -25.252 -4.382 25.840 1.00 85.50 114 MET A N 1
ATOM 905 C CA . MET A 1 114 ? -26.642 -3.988 26.114 1.00 85.50 114 MET A CA 1
ATOM 906 C C . MET A 1 114 ? -27.324 -3.334 24.905 1.00 85.50 114 MET A C 1
ATOM 908 O O . MET A 1 114 ? -28.548 -3.201 24.894 1.00 85.50 114 MET A O 1
ATOM 912 N N . MET A 1 115 ? -26.562 -2.923 23.889 1.00 80.56 115 MET A N 1
ATOM 913 C CA . MET A 1 115 ? -27.110 -2.334 22.674 1.00 80.56 115 MET A CA 1
ATOM 914 C C . MET A 1 115 ? -27.583 -3.439 21.730 1.00 80.56 115 MET A C 1
ATOM 916 O O . MET A 1 115 ? -26.806 -4.259 21.249 1.00 80.56 115 MET A O 1
ATOM 920 N N . SER A 1 116 ? -28.874 -3.448 21.416 1.00 75.56 116 SER A N 1
ATOM 921 C CA . SER A 1 116 ? -29.382 -4.220 20.285 1.00 75.56 116 SER A CA 1
ATOM 922 C C . SER A 1 116 ? -29.131 -3.444 18.996 1.00 75.56 116 SER A C 1
ATOM 924 O O . SER A 1 116 ? -29.490 -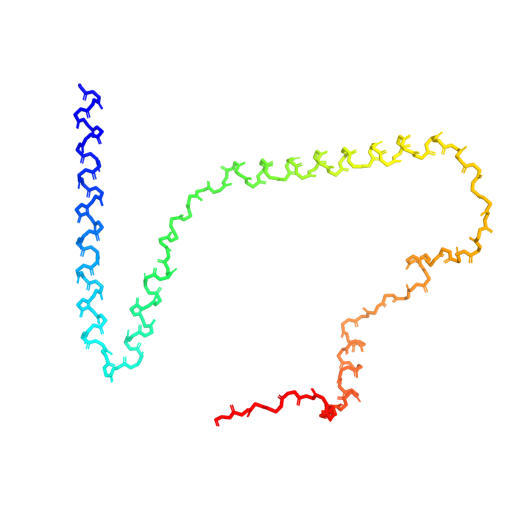2.267 18.918 1.00 75.56 116 SER A O 1
ATOM 926 N N . ALA A 1 117 ? -28.584 -4.098 17.970 1.00 69.56 117 ALA A N 1
ATOM 927 C CA . ALA A 1 117 ? -28.568 -3.545 16.621 1.00 69.56 117 ALA A CA 1
ATOM 928 C C . ALA A 1 117 ? -30.017 -3.359 16.142 1.00 69.56 117 ALA A C 1
ATOM 930 O O . ALA A 1 117 ? -30.685 -4.315 15.752 1.00 69.56 117 ALA A O 1
ATOM 931 N N . SER A 1 118 ? -30.530 -2.134 16.224 1.00 65.75 118 SER A N 1
ATOM 932 C CA . SER A 1 118 ? -31.776 -1.758 15.569 1.00 65.75 118 SER A CA 1
ATOM 933 C C . SER A 1 118 ? -31.433 -1.349 14.149 1.00 65.75 118 SER A C 1
ATOM 935 O O . SER A 1 118 ? -30.703 -0.376 13.966 1.00 65.75 118 SER A O 1
ATOM 937 N N . THR A 1 119 ? -31.957 -2.055 13.151 1.00 62.41 119 THR A N 1
ATOM 938 C CA . THR A 1 119 ? -31.913 -1.554 11.778 1.00 62.41 119 THR A CA 1
ATOM 939 C C . THR A 1 119 ? -32.699 -0.253 11.748 1.00 62.41 119 THR A C 1
ATOM 941 O O . THR A 1 119 ? -33.914 -0.260 11.984 1.00 62.41 119 THR A O 1
ATOM 944 N N . CYS A 1 120 ? -32.022 0.874 11.553 1.00 63.00 120 CYS A N 1
ATOM 945 C CA . CYS A 1 120 ? -32.736 2.129 11.408 1.00 63.00 120 CYS A CA 1
ATOM 946 C C . CYS A 1 120 ? -33.454 2.105 10.054 1.00 63.00 120 CYS A C 1
ATOM 948 O O . CYS A 1 120 ? -32.983 1.502 9.093 1.00 63.00 120 CYS A O 1
ATOM 950 N N . LEU A 1 121 ? -34.609 2.764 9.950 1.00 58.00 121 LEU A N 1
ATOM 951 C CA . LEU A 1 121 ? -35.356 2.854 8.684 1.00 58.00 121 LEU A CA 1
ATOM 952 C C . LEU A 1 121 ? -34.538 3.558 7.574 1.00 58.00 121 LEU A C 1
ATOM 954 O O . LEU A 1 121 ? -34.916 3.526 6.409 1.00 58.00 121 LEU A O 1
ATOM 958 N N . LEU A 1 122 ? -33.420 4.192 7.946 1.00 66.94 122 LEU A N 1
ATOM 959 C CA . LEU A 1 122 ? -32.472 4.867 7.065 1.00 66.94 122 LEU A CA 1
ATOM 960 C C . LEU A 1 122 ? -31.208 4.045 6.784 1.00 66.94 122 LEU A C 1
ATOM 962 O O . LEU A 1 122 ? -30.316 4.564 6.115 1.00 66.94 122 LEU A O 1
ATOM 966 N N . ASP A 1 123 ? -31.104 2.804 7.271 1.00 72.25 123 ASP A N 1
ATOM 967 C CA . ASP A 1 123 ? -29.962 1.964 6.929 1.00 72.25 123 ASP A CA 1
ATOM 968 C C . ASP A 1 123 ? -30.059 1.663 5.432 1.00 72.25 123 ASP A C 1
ATOM 970 O O . ASP A 1 123 ? -31.056 1.077 4.989 1.00 72.25 123 ASP A O 1
ATOM 974 N N . PRO A 1 124 ? -29.077 2.092 4.618 1.00 64.88 124 PRO A N 1
ATOM 975 C CA . PRO A 1 124 ? -29.111 1.840 3.192 1.00 64.88 124 PRO A CA 1
ATOM 976 C C . PRO A 1 124 ? -29.094 0.328 2.987 1.00 64.88 124 PRO A C 1
ATOM 978 O O . PRO A 1 124 ? -28.105 -0.346 3.273 1.00 64.88 124 PRO A O 1
ATOM 981 N N . CYS A 1 125 ? -30.224 -0.209 2.527 1.00 62.53 125 CYS A N 1
ATOM 982 C CA . CYS A 1 125 ? -30.343 -1.619 2.206 1.00 62.53 125 CYS A CA 1
ATOM 983 C C . CYS A 1 125 ? -29.295 -1.942 1.129 1.00 62.53 125 CYS A C 1
ATOM 985 O O . CYS A 1 125 ? -29.308 -1.298 0.074 1.00 62.53 125 CYS A O 1
ATOM 987 N N . PRO A 1 126 ? -28.370 -2.888 1.364 1.00 59.03 126 PRO A N 1
ATOM 988 C CA . PRO A 1 126 ? -27.424 -3.285 0.339 1.00 59.03 126 PRO A CA 1
ATOM 989 C C . PRO A 1 126 ? -28.194 -4.015 -0.765 1.00 59.03 126 PRO A C 1
ATOM 991 O O . PRO A 1 126 ? -28.552 -5.181 -0.621 1.00 59.03 126 PRO A O 1
ATOM 994 N N . SER A 1 127 ? -28.478 -3.318 -1.863 1.00 61.50 127 SER A N 1
ATOM 995 C CA . SER A 1 127 ? -28.969 -3.928 -3.096 1.00 61.50 127 SER A CA 1
ATOM 996 C C . SER A 1 127 ? -27.832 -4.732 -3.729 1.00 61.50 127 SER A C 1
ATOM 998 O O . SER A 1 127 ? -26.800 -4.150 -4.076 1.00 61.50 127 SER A O 1
ATOM 1000 N N . TRP A 1 128 ? -28.011 -6.049 -3.826 1.00 57.88 128 TRP A N 1
ATOM 1001 C CA . TRP A 1 128 ? -27.145 -6.955 -4.587 1.00 57.88 128 TRP A CA 1
ATOM 1002 C C . TRP A 1 128 ? -27.578 -7.009 -6.049 1.00 57.88 128 TRP A C 1
ATOM 1004 O O . TRP A 1 128 ? -28.807 -6.983 -6.292 1.00 57.88 128 TRP A O 1
#

Radius of gyration: 29.25 Å; chains: 1; bounding box: 67×62×54 Å

Secondary structure (DSSP, 8-state):
-HHHHHHHHHHHHHHHHHHHHHHHHHHHHHTTT-HHHHHHHHHHHHS--------TTHHHHHHHHHHHHHHHHHHHHHHHHT--------------GGGSPPPPHHHHHHHHHH------TTS-----

Organism: Micrurus corallinus (NCBI:txid54390)

Foldseek 3Di:
DVVVVVVVVVVVVVVVVVVVVVVLVVQCVVCVVPVVSNVVSVVVVVPDPPPPPPCVPVVVVVVVVVVVVVVVVVVVVVVVVVPPPPDPDPPPPPPDPVVDDDDDPVNVVVVVVPDDPDPDPPNPDPDD

pLDDT: mean 78.0, std 15.39, range [44.0, 95.75]

Sequence (128 aa):
DRSLLRAFIRTYLVAIRVAKCVHFSALIASAESRPAALFRVTRSLLKGEEVGEPLQGRAEEFVQFLSDKITQIRTDLDSTWTVTAEMPRASLNQIFWDDFEFVTPKEVDKAMGMMSASTCLLDPCPSW